Protein AF-A0A427UII5-F1 (afdb_monomer_lite)

Secondary structure (DSSP, 8-state):
--HHHHHHSHHHHHHHHHHHHHHHHHHHHHTTPPPPPPEEETTEEE-SSHHHHHHHHHHHHHHHHHHHHHHHHHHHT-

Sequence (78 aa):
MTHLDLLRSPNFKRSFERKIVAHINAEYLKAGLSPPLPKFENDMATYAEANVSKLANRVRTGAVLFAQLLDEQKEASK

Structure (mmCIF, N/CA/C/O backbone):
data_AF-A0A427UII5-F1
#
_entry.id   AF-A0A427UII5-F1
#
loop_
_atom_site.group_PDB
_atom_site.id
_atom_site.type_symbol
_atom_site.label_atom_id
_atom_site.label_alt_id
_atom_site.label_comp_id
_atom_site.label_asym_id
_atom_site.label_entity_id
_atom_site.label_seq_id
_atom_site.pdbx_PDB_ins_code
_atom_site.Cartn_x
_atom_site.Cartn_y
_atom_site.Cartn_z
_atom_site.occupancy
_atom_site.B_iso_or_equiv
_atom_site.auth_seq_id
_atom_site.auth_comp_id
_atom_site.auth_asym_id
_atom_site.auth_atom_id
_atom_site.pdbx_PDB_model_num
ATOM 1 N N . MET A 1 1 ? -7.754 3.369 19.894 1.00 81.25 1 MET A N 1
ATOM 2 C CA . MET A 1 1 ? -6.960 3.212 18.664 1.00 81.25 1 MET A CA 1
ATOM 3 C C . MET A 1 1 ? -7.916 3.125 17.492 1.00 81.25 1 MET A C 1
ATOM 5 O O . MET A 1 1 ? -8.841 2.311 17.543 1.00 81.25 1 MET A O 1
ATOM 9 N N . THR A 1 2 ? -7.741 4.023 16.533 1.00 93.94 2 THR A N 1
ATOM 10 C CA . THR A 1 2 ? -8.467 4.045 15.257 1.00 93.94 2 THR A CA 1
ATOM 11 C C . THR A 1 2 ? -7.789 3.092 14.263 1.00 93.94 2 THR A C 1
ATOM 13 O O . THR A 1 2 ? -6.632 2.701 14.454 1.00 93.94 2 THR A O 1
ATOM 16 N N . HIS A 1 3 ? -8.482 2.679 13.209 1.00 95.50 3 HIS A N 1
ATOM 17 C CA . HIS A 1 3 ? -7.887 1.913 12.115 1.00 95.50 3 HIS A CA 1
ATOM 18 C C . HIS A 1 3 ? -6.848 2.761 11.368 1.00 95.50 3 HIS A C 1
ATOM 20 O O . HIS A 1 3 ? -5.825 2.233 10.924 1.00 95.50 3 HIS A O 1
ATOM 26 N N . LEU A 1 4 ? -7.039 4.085 11.314 1.00 94.56 4 LEU A N 1
ATOM 27 C CA . LEU A 1 4 ? -6.018 5.018 10.831 1.00 94.56 4 LEU A CA 1
ATOM 28 C C . LEU A 1 4 ? -4.726 4.973 11.661 1.00 94.56 4 LEU A C 1
ATOM 30 O O . LEU A 1 4 ? -3.635 4.958 11.086 1.00 94.56 4 LEU A O 1
ATOM 34 N N . ASP A 1 5 ? -4.818 4.903 12.992 1.00 94.69 5 ASP A N 1
ATOM 35 C CA . ASP A 1 5 ? -3.639 4.748 13.860 1.00 94.69 5 ASP A CA 1
ATOM 36 C C . ASP A 1 5 ? -2.922 3.421 13.586 1.00 94.69 5 ASP A C 1
ATOM 38 O O . ASP A 1 5 ? -1.690 3.354 13.593 1.00 94.69 5 ASP A O 1
ATOM 42 N N . LEU A 1 6 ? -3.681 2.356 13.304 1.00 94.25 6 LEU A N 1
ATOM 43 C CA . LEU A 1 6 ? -3.126 1.037 13.008 1.00 94.25 6 LEU A CA 1
ATOM 44 C C . LEU A 1 6 ? -2.276 1.061 11.736 1.00 94.25 6 LEU A C 1
ATOM 46 O O . LEU A 1 6 ? -1.156 0.546 11.755 1.00 94.25 6 LEU A O 1
ATOM 50 N N . LEU A 1 7 ? -2.744 1.736 10.679 1.00 92.75 7 LEU A N 1
ATOM 51 C CA . LEU A 1 7 ? -1.996 1.919 9.427 1.00 92.75 7 LEU A CA 1
ATOM 52 C C . LEU A 1 7 ? -0.658 2.651 9.619 1.00 92.75 7 LEU A C 1
ATOM 54 O O . LEU A 1 7 ? 0.260 2.467 8.819 1.00 92.75 7 LEU A O 1
ATOM 58 N N . ARG A 1 8 ? -0.523 3.460 10.676 1.00 90.94 8 ARG A N 1
ATOM 59 C CA . ARG A 1 8 ? 0.711 4.191 11.007 1.00 90.94 8 ARG A CA 1
ATOM 60 C C . ARG A 1 8 ? 1.663 3.400 11.902 1.00 90.94 8 ARG A C 1
ATOM 62 O O . ARG A 1 8 ? 2.835 3.759 11.994 1.00 90.94 8 ARG A O 1
ATOM 69 N N . SER A 1 9 ? 1.192 2.339 12.556 1.00 93.69 9 SER A N 1
ATOM 70 C CA . SER A 1 9 ? 2.030 1.552 13.463 1.00 93.69 9 SER A CA 1
ATOM 71 C C . SER A 1 9 ? 3.142 0.815 12.689 1.00 93.69 9 SER A C 1
ATOM 73 O O . SER A 1 9 ? 2.845 0.182 11.673 1.00 93.69 9 SER A O 1
ATOM 75 N N . PRO A 1 10 ? 4.418 0.850 13.128 1.00 89.94 10 PRO A N 1
ATOM 76 C CA . PRO A 1 10 ? 5.542 0.356 12.318 1.00 89.94 10 PRO A CA 1
ATOM 77 C C . PRO A 1 10 ? 5.402 -1.105 11.864 1.00 89.94 10 PRO A C 1
ATOM 79 O O . PRO A 1 10 ? 5.571 -1.426 10.686 1.00 89.94 10 PRO A O 1
ATOM 82 N N . ASN A 1 11 ? 5.017 -1.998 12.782 1.00 91.62 11 ASN A N 1
ATOM 83 C CA . ASN A 1 11 ? 4.873 -3.428 12.493 1.00 91.62 11 ASN A CA 1
ATOM 84 C C . ASN A 1 11 ? 3.731 -3.716 11.511 1.00 91.62 11 ASN A C 1
ATOM 86 O O . ASN A 1 11 ? 3.871 -4.552 10.609 1.00 91.62 11 ASN A O 1
ATOM 90 N N . PHE A 1 12 ? 2.604 -3.017 11.672 1.00 94.06 12 PHE A N 1
ATOM 91 C CA . PHE A 1 12 ? 1.466 -3.172 10.777 1.00 94.06 12 PHE A CA 1
ATOM 92 C C . PHE A 1 12 ? 1.767 -2.564 9.412 1.00 94.06 12 PHE A C 1
ATOM 94 O O . PHE A 1 12 ? 1.571 -3.240 8.407 1.00 94.06 12 PHE A O 1
ATOM 101 N N . LYS A 1 13 ? 2.329 -1.348 9.370 1.00 93.56 13 LYS A N 1
ATOM 102 C CA . LYS A 1 13 ? 2.756 -0.667 8.143 1.00 93.56 13 LYS A CA 1
ATOM 103 C C . LYS A 1 13 ? 3.654 -1.573 7.309 1.00 93.56 13 LYS A C 1
ATOM 105 O O . LYS A 1 13 ? 3.334 -1.859 6.161 1.00 93.56 13 LYS A O 1
ATOM 110 N N . ARG A 1 14 ? 4.719 -2.123 7.898 1.00 93.44 14 ARG A N 1
ATOM 111 C CA . ARG A 1 14 ? 5.639 -3.027 7.191 1.00 93.44 14 ARG A CA 1
ATOM 112 C C . ARG A 1 14 ? 4.940 -4.283 6.663 1.00 93.44 14 ARG A C 1
ATOM 114 O O . ARG A 1 14 ? 5.232 -4.743 5.560 1.00 93.44 14 ARG A O 1
ATOM 121 N N . SER A 1 15 ? 4.022 -4.855 7.440 1.00 95.44 15 SER A N 1
ATOM 122 C CA . SER A 1 15 ? 3.253 -6.037 7.029 1.00 95.44 15 SER A CA 1
ATOM 123 C C . SER A 1 15 ? 2.274 -5.721 5.897 1.00 95.44 15 SER A C 1
ATOM 125 O O . SER A 1 15 ? 2.150 -6.499 4.952 1.00 95.44 15 SER A O 1
ATOM 127 N N . PHE A 1 16 ? 1.625 -4.561 5.958 1.00 96.25 16 PHE A N 1
ATOM 128 C CA . PHE A 1 16 ? 0.728 -4.065 4.926 1.00 96.25 16 PHE A CA 1
ATOM 129 C C . PHE A 1 16 ? 1.483 -3.782 3.621 1.00 96.25 16 PHE A C 1
ATOM 131 O O . PHE A 1 16 ? 1.073 -4.232 2.556 1.00 96.25 16 PHE A O 1
ATOM 138 N N . GLU A 1 17 ? 2.660 -3.169 3.700 1.00 96.56 17 GLU A N 1
ATOM 139 C CA . GLU A 1 17 ? 3.533 -2.909 2.551 1.00 96.56 17 GLU A CA 1
ATOM 140 C C . GLU A 1 17 ? 3.988 -4.200 1.858 1.00 96.56 17 GLU A C 1
ATOM 142 O O . GLU A 1 17 ? 3.968 -4.294 0.632 1.00 96.56 17 GLU A O 1
ATOM 147 N N . ARG A 1 18 ? 4.281 -5.264 2.617 1.00 96.31 18 ARG A N 1
ATOM 148 C CA . ARG A 1 18 ? 4.538 -6.597 2.039 1.00 96.31 18 ARG A CA 1
ATOM 149 C C . ARG A 1 18 ? 3.331 -7.151 1.275 1.00 96.31 18 ARG A C 1
ATOM 151 O O . ARG A 1 18 ? 3.517 -7.825 0.263 1.00 96.31 18 ARG A O 1
ATOM 158 N N . LYS A 1 19 ? 2.103 -6.878 1.731 1.00 97.31 19 LYS A N 1
ATOM 159 C CA . LYS A 1 19 ? 0.878 -7.267 1.012 1.00 97.31 19 LYS A CA 1
ATOM 160 C C . LYS A 1 19 ? 0.694 -6.455 -0.270 1.00 97.31 19 LYS A C 1
ATOM 162 O O . LYS A 1 19 ? 0.317 -7.043 -1.279 1.00 97.31 19 LYS A O 1
ATOM 167 N N . ILE A 1 20 ? 1.023 -5.160 -0.262 1.00 97.25 20 ILE A N 1
ATOM 168 C CA . ILE A 1 20 ? 1.028 -4.321 -1.474 1.00 97.25 20 ILE A CA 1
ATOM 169 C C . ILE A 1 20 ? 2.010 -4.884 -2.505 1.00 97.25 20 ILE A C 1
ATOM 171 O O . ILE A 1 20 ? 1.628 -5.095 -3.653 1.00 97.25 20 ILE A O 1
ATOM 175 N N . VAL A 1 21 ? 3.243 -5.197 -2.091 1.00 97.75 21 VAL A N 1
ATOM 176 C CA . VAL A 1 21 ? 4.258 -5.804 -2.968 1.00 97.75 21 VAL A CA 1
ATOM 177 C C . VAL A 1 21 ? 3.753 -7.117 -3.565 1.00 97.75 21 VAL A C 1
ATOM 179 O O . VAL A 1 21 ? 3.830 -7.313 -4.774 1.00 97.75 21 VAL A O 1
ATOM 182 N N . ALA A 1 22 ? 3.190 -8.005 -2.739 1.00 97.19 22 ALA A N 1
ATOM 183 C CA . ALA A 1 22 ? 2.650 -9.278 -3.210 1.00 97.19 22 ALA A CA 1
ATOM 184 C C . ALA A 1 22 ? 1.510 -9.093 -4.226 1.00 97.19 22 ALA A C 1
ATOM 186 O O . ALA A 1 22 ? 1.459 -9.812 -5.223 1.00 97.19 22 ALA A O 1
ATOM 187 N N . HIS A 1 23 ? 0.622 -8.120 -4.000 1.00 97.06 23 HIS A N 1
ATOM 188 C CA . HIS A 1 23 ? -0.456 -7.801 -4.931 1.00 97.06 23 HIS A CA 1
ATOM 189 C C . HIS A 1 23 ? 0.083 -7.277 -6.267 1.00 97.06 23 HIS A C 1
ATOM 191 O O . HIS A 1 23 ? -0.295 -7.799 -7.310 1.00 97.06 23 HIS A O 1
ATOM 197 N N . ILE A 1 24 ? 1.015 -6.319 -6.246 1.00 96.38 24 ILE A N 1
ATOM 198 C CA . ILE A 1 24 ? 1.642 -5.782 -7.464 1.00 96.38 24 ILE A CA 1
ATOM 199 C C . ILE A 1 24 ? 2.328 -6.899 -8.253 1.00 96.38 24 ILE A C 1
ATOM 201 O O . ILE A 1 24 ? 2.110 -7.014 -9.457 1.00 96.38 24 ILE A O 1
ATOM 205 N N . ASN A 1 25 ? 3.095 -7.763 -7.584 1.00 96.69 25 ASN A N 1
ATOM 206 C CA . ASN A 1 25 ? 3.744 -8.895 -8.240 1.00 96.69 25 ASN A CA 1
ATOM 207 C C . ASN A 1 25 ? 2.720 -9.817 -8.911 1.00 96.69 25 ASN A C 1
ATOM 209 O O . ASN A 1 25 ? 2.925 -10.225 -10.050 1.00 96.69 25 ASN A O 1
ATOM 213 N N . ALA A 1 26 ? 1.607 -10.117 -8.237 1.00 96.69 26 ALA A N 1
ATOM 214 C CA . ALA A 1 26 ? 0.549 -10.941 -8.808 1.00 96.69 26 ALA A CA 1
ATOM 215 C C . ALA A 1 26 ? -0.080 -10.300 -10.057 1.00 96.69 26 ALA A C 1
ATOM 217 O O . ALA A 1 26 ? -0.311 -11.004 -11.036 1.00 96.69 26 ALA A O 1
ATOM 218 N N . GLU A 1 27 ? -0.324 -8.987 -10.058 1.00 94.81 27 GLU A N 1
ATOM 219 C CA . GLU A 1 27 ? -0.874 -8.287 -11.228 1.00 94.81 27 GLU A CA 1
ATOM 220 C C . GLU A 1 27 ? 0.090 -8.298 -12.423 1.00 94.81 27 GLU A C 1
ATOM 222 O O . GLU A 1 27 ? -0.337 -8.528 -13.554 1.00 94.81 27 GLU A O 1
ATOM 227 N N . TYR A 1 28 ? 1.395 -8.142 -12.184 1.00 95.62 28 TYR A N 1
ATOM 228 C CA . TYR A 1 28 ? 2.404 -8.240 -13.244 1.00 95.62 28 TYR A CA 1
ATOM 229 C C . TYR A 1 28 ? 2.489 -9.653 -13.827 1.00 95.62 28 TYR A C 1
ATOM 231 O O . TYR A 1 28 ? 2.451 -9.819 -15.045 1.00 95.62 28 TYR A O 1
ATOM 239 N N . LEU A 1 29 ? 2.518 -10.677 -12.968 1.00 96.06 29 LEU A N 1
ATOM 240 C CA . LEU A 1 29 ? 2.562 -12.073 -13.410 1.00 96.06 29 LEU A CA 1
ATOM 241 C C . LEU A 1 29 ? 1.321 -12.460 -14.224 1.00 96.06 29 LEU A C 1
ATOM 243 O O . LEU A 1 29 ? 1.452 -13.126 -15.248 1.00 96.06 29 LEU A O 1
ATOM 247 N N . LYS A 1 30 ? 0.124 -12.009 -13.821 1.00 96.19 30 LYS A N 1
ATOM 248 C CA . LYS A 1 30 ? -1.119 -12.219 -14.588 1.00 96.19 30 LYS A CA 1
ATOM 249 C C . LYS A 1 30 ? -1.060 -11.599 -15.985 1.00 96.19 30 LYS A C 1
ATOM 251 O O . LYS A 1 30 ? -1.656 -12.139 -16.910 1.00 96.19 30 LYS A O 1
ATOM 256 N N . ALA A 1 31 ? -0.351 -10.483 -16.134 1.00 95.44 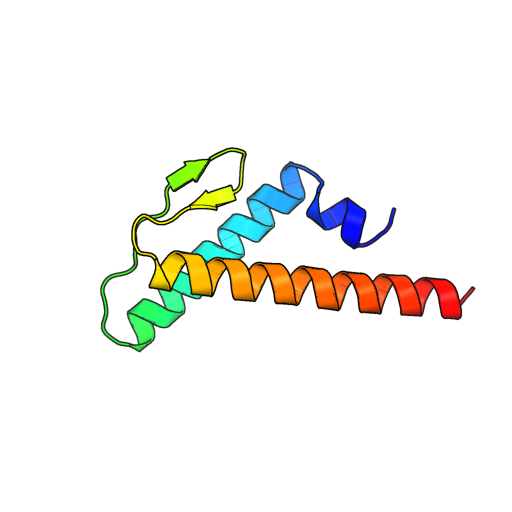31 ALA A N 1
ATOM 257 C CA . ALA A 1 31 ? -0.155 -9.805 -17.410 1.00 95.44 31 ALA A CA 1
ATOM 258 C C . ALA A 1 31 ? 1.000 -10.390 -18.249 1.00 95.44 31 ALA A C 1
ATOM 260 O O . ALA A 1 31 ? 1.302 -9.854 -19.313 1.00 95.44 31 ALA A O 1
ATOM 261 N N . GLY A 1 32 ? 1.670 -11.455 -17.785 1.00 96.31 32 GLY A N 1
ATOM 262 C CA . GLY A 1 32 ? 2.849 -12.018 -18.451 1.00 96.31 32 GLY A CA 1
ATOM 263 C C . GLY A 1 32 ? 4.087 -11.117 -18.377 1.00 96.31 32 GLY A C 1
ATOM 264 O O . GLY A 1 32 ? 5.000 -11.261 -19.187 1.00 96.31 32 GLY A O 1
ATOM 265 N N . LEU A 1 33 ? 4.116 -10.175 -17.430 1.00 95.12 33 LEU A N 1
ATOM 266 C CA . LEU A 1 33 ? 5.210 -9.231 -17.223 1.00 95.12 33 LEU A CA 1
ATOM 267 C C . LEU A 1 33 ? 6.097 -9.663 -16.051 1.00 95.12 33 LEU A C 1
ATOM 269 O O . LEU A 1 33 ? 5.643 -10.285 -15.087 1.00 95.12 33 LEU A O 1
ATOM 273 N N . SER A 1 34 ? 7.368 -9.268 -16.101 1.00 95.25 34 SER A N 1
ATOM 274 C CA . SER A 1 34 ? 8.298 -9.446 -14.984 1.00 95.25 34 SER A CA 1
ATOM 275 C C . SER A 1 34 ? 7.922 -8.525 -13.817 1.00 95.25 34 SER A C 1
ATOM 277 O O . SER A 1 34 ? 7.764 -7.323 -14.039 1.00 95.25 34 SER A O 1
ATOM 279 N N . PRO A 1 35 ? 7.802 -9.036 -12.577 1.00 95.38 35 PRO A N 1
ATOM 280 C CA . PRO A 1 35 ? 7.485 -8.205 -11.422 1.00 95.38 35 PRO A CA 1
ATOM 281 C C . PRO A 1 35 ? 8.533 -7.112 -11.171 1.00 95.38 35 PRO A C 1
ATOM 283 O O . PRO A 1 35 ? 9.734 -7.388 -11.260 1.00 95.38 35 PRO A O 1
ATOM 286 N N . PRO A 1 36 ? 8.107 -5.894 -10.800 1.00 95.19 36 PRO A N 1
ATOM 287 C CA . PRO A 1 36 ? 9.026 -4.812 -10.489 1.00 95.19 36 PRO A CA 1
ATOM 288 C C . PRO A 1 36 ? 9.742 -5.075 -9.159 1.00 95.19 36 PRO A C 1
ATOM 290 O O . PRO A 1 36 ? 9.170 -5.635 -8.220 1.00 95.19 36 PRO A O 1
ATOM 293 N N . LEU A 1 37 ? 10.993 -4.625 -9.049 1.00 94.44 37 LEU A N 1
ATOM 294 C CA . LEU A 1 37 ? 11.781 -4.765 -7.824 1.00 94.44 37 LEU A CA 1
ATOM 295 C C . LEU A 1 37 ? 11.486 -3.607 -6.855 1.00 94.44 37 LEU A C 1
ATOM 297 O O . LEU A 1 37 ? 11.796 -2.456 -7.180 1.00 94.44 37 LEU A O 1
ATOM 301 N N . PRO A 1 38 ? 10.917 -3.871 -5.664 1.00 95.62 38 PRO A N 1
ATOM 302 C CA . PRO A 1 38 ? 10.694 -2.830 -4.672 1.00 95.62 38 PRO A CA 1
ATOM 303 C C . PRO A 1 38 ? 11.996 -2.466 -3.953 1.00 95.62 38 PRO A C 1
ATOM 305 O O . PRO A 1 38 ? 12.823 -3.327 -3.643 1.00 95.62 38 PRO A O 1
ATOM 308 N N . LYS A 1 39 ? 12.129 -1.194 -3.588 1.00 94.94 39 LYS A N 1
ATOM 309 C CA . LYS A 1 39 ? 13.035 -0.734 -2.529 1.00 94.94 39 LYS A CA 1
ATOM 310 C C . LYS A 1 39 ? 12.210 -0.420 -1.288 1.00 94.94 39 LYS A C 1
ATOM 312 O O . LYS A 1 39 ? 11.041 -0.074 -1.399 1.00 94.94 39 LYS A O 1
ATOM 317 N N . PHE A 1 40 ? 12.789 -0.572 -0.103 1.00 92.44 40 PHE A N 1
ATOM 318 C CA . PHE A 1 40 ? 12.116 -0.194 1.138 1.00 92.44 40 PHE A CA 1
ATOM 319 C C . PHE A 1 40 ? 12.780 1.047 1.717 1.00 92.44 40 PHE A C 1
ATOM 321 O O . PHE A 1 40 ? 13.943 1.005 2.107 1.00 92.44 40 PHE A O 1
ATOM 328 N N . GLU A 1 41 ? 12.019 2.133 1.796 1.00 91.31 41 GLU A N 1
ATOM 329 C CA . GLU A 1 41 ? 12.438 3.403 2.385 1.00 91.31 41 GLU A CA 1
ATOM 330 C C . GLU A 1 41 ? 11.433 3.773 3.476 1.00 91.31 41 GLU A C 1
ATOM 332 O O . GLU A 1 41 ? 10.230 3.839 3.221 1.00 91.31 41 GLU A O 1
ATOM 337 N N . ASN A 1 42 ? 11.901 3.976 4.712 1.00 88.94 42 ASN A N 1
ATOM 338 C CA . ASN A 1 42 ? 11.041 4.284 5.866 1.00 88.94 42 ASN A CA 1
ATOM 339 C C . ASN A 1 42 ? 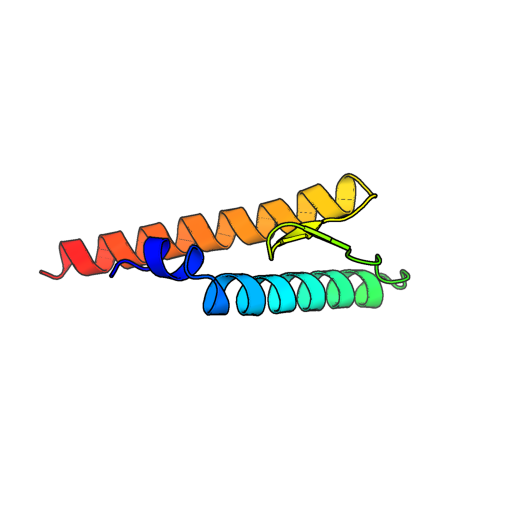9.865 3.294 6.033 1.00 88.94 42 ASN A C 1
ATOM 341 O O . ASN A 1 42 ? 8.709 3.699 6.200 1.00 88.94 42 ASN A O 1
ATOM 345 N N . ASP A 1 43 ? 10.158 1.994 5.930 1.00 88.50 43 ASP A N 1
ATOM 346 C CA . ASP A 1 43 ? 9.190 0.885 5.974 1.00 88.50 43 ASP A CA 1
ATOM 347 C C . ASP A 1 43 ? 8.118 0.894 4.870 1.00 88.50 43 ASP A C 1
ATOM 349 O O . ASP A 1 43 ? 7.124 0.184 4.993 1.00 88.50 43 ASP A O 1
ATOM 353 N N . MET A 1 44 ? 8.297 1.662 3.791 1.00 92.31 44 MET A N 1
ATOM 354 C CA . MET A 1 44 ? 7.376 1.744 2.653 1.00 92.31 44 MET A CA 1
ATOM 355 C C . MET A 1 44 ? 8.025 1.195 1.380 1.00 92.31 44 MET A C 1
ATOM 357 O O . MET A 1 44 ? 9.182 1.501 1.096 1.00 92.31 44 MET A O 1
ATOM 361 N N . ALA A 1 45 ? 7.277 0.416 0.595 1.00 94.69 45 ALA A N 1
ATOM 362 C CA . ALA A 1 45 ? 7.740 -0.063 -0.702 1.00 94.69 45 ALA A CA 1
ATOM 363 C C . ALA A 1 45 ? 7.721 1.072 -1.744 1.00 94.69 45 ALA A C 1
ATOM 365 O O . ALA A 1 45 ? 6.667 1.633 -2.062 1.00 94.69 45 ALA A O 1
ATOM 366 N N . THR A 1 46 ? 8.884 1.400 -2.295 1.00 95.00 46 THR A N 1
ATOM 367 C CA . THR A 1 46 ? 9.087 2.372 -3.371 1.00 95.00 46 THR A CA 1
ATOM 368 C C . THR A 1 46 ? 9.522 1.662 -4.651 1.00 95.00 46 THR A C 1
ATOM 370 O O . THR A 1 46 ? 10.134 0.593 -4.620 1.00 95.00 46 THR A O 1
ATOM 373 N N . TYR A 1 47 ? 9.184 2.252 -5.798 1.00 95.31 47 TYR A N 1
ATOM 374 C CA . TYR A 1 47 ? 9.473 1.695 -7.117 1.00 95.31 47 TYR A CA 1
ATOM 375 C C . TYR A 1 47 ? 10.057 2.778 -8.020 1.00 95.31 47 TYR A C 1
ATOM 377 O O . TYR A 1 47 ? 9.581 3.914 -8.013 1.00 95.31 47 TYR A O 1
ATOM 385 N N . ALA A 1 48 ? 11.070 2.425 -8.815 1.00 93.69 48 ALA A N 1
ATOM 386 C CA . ALA A 1 48 ? 11.692 3.358 -9.757 1.00 93.69 48 ALA A CA 1
ATOM 387 C C . ALA A 1 48 ? 10.721 3.780 -10.873 1.00 93.69 48 ALA A C 1
ATOM 389 O O . ALA A 1 48 ? 10.738 4.917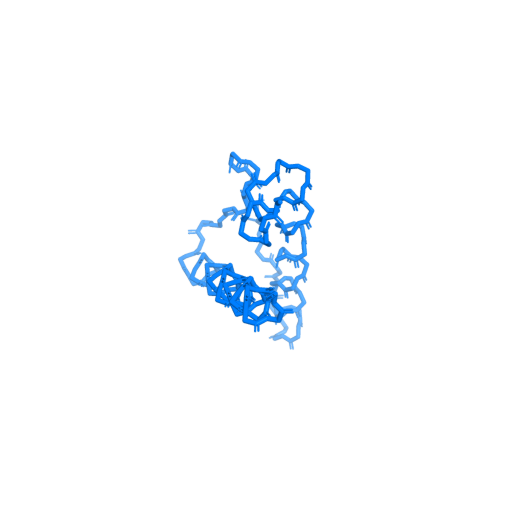 -11.340 1.00 93.69 48 ALA A O 1
ATOM 390 N N . GLU A 1 49 ? 9.847 2.864 -11.281 1.00 93.62 49 GLU A N 1
ATOM 391 C CA . GLU A 1 49 ? 8.892 3.077 -12.358 1.00 93.62 49 GLU A CA 1
ATOM 392 C C . GLU A 1 49 ? 7.652 3.836 -11.855 1.00 93.62 49 GLU A C 1
ATOM 394 O O . GLU A 1 49 ? 6.973 3.438 -10.899 1.00 93.62 49 GLU A O 1
ATOM 399 N N . ALA A 1 50 ? 7.326 4.951 -12.515 1.00 93.69 50 ALA A N 1
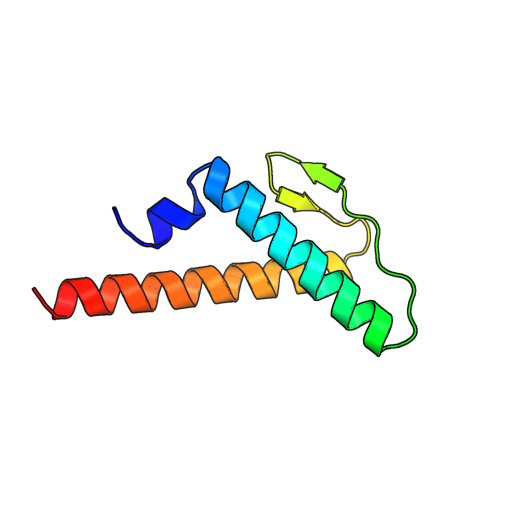ATOM 400 C CA . ALA A 1 50 ? 6.265 5.856 -12.073 1.00 93.69 50 ALA A CA 1
ATOM 401 C C . ALA A 1 50 ? 4.864 5.214 -12.096 1.00 93.69 50 ALA A C 1
ATOM 403 O O . ALA A 1 50 ? 4.021 5.526 -11.254 1.00 93.69 50 ALA A O 1
ATOM 404 N N . ASN A 1 51 ? 4.594 4.316 -13.044 1.00 92.75 51 ASN A N 1
ATOM 405 C CA . ASN A 1 51 ? 3.341 3.558 -13.134 1.00 92.75 51 ASN A CA 1
ATOM 406 C C . ASN A 1 51 ? 3.165 2.597 -11.946 1.00 92.75 51 AS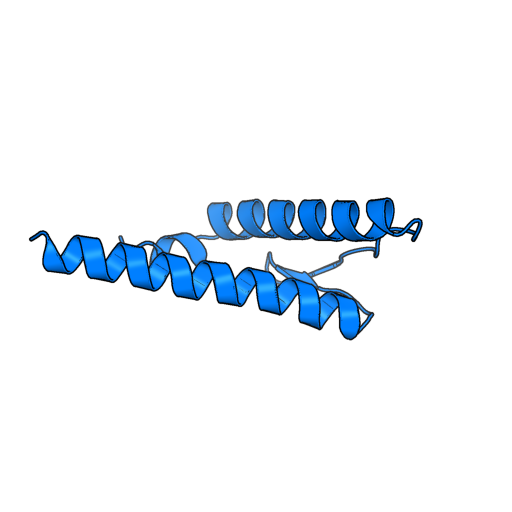N A C 1
ATOM 408 O O . ASN A 1 51 ? 2.074 2.543 -11.377 1.00 92.75 51 ASN A O 1
ATOM 412 N N . VAL A 1 52 ? 4.224 1.899 -11.524 1.00 95.19 52 VAL A N 1
ATOM 413 C CA . VAL A 1 52 ? 4.183 1.002 -10.358 1.00 95.19 52 VAL A CA 1
ATOM 414 C C . VAL A 1 52 ? 3.977 1.804 -9.078 1.00 95.19 52 VAL A C 1
ATOM 416 O O . VAL A 1 52 ? 3.116 1.467 -8.267 1.00 95.19 52 VAL A O 1
ATOM 419 N N . SER A 1 53 ? 4.693 2.920 -8.930 1.00 95.50 53 SER A N 1
ATOM 420 C CA . SER A 1 53 ? 4.513 3.833 -7.797 1.00 95.50 53 SER A CA 1
ATOM 421 C C . SER A 1 53 ? 3.079 4.371 -7.712 1.00 95.50 53 SER A C 1
ATOM 423 O O . SER A 1 53 ? 2.489 4.394 -6.630 1.00 95.50 53 SER A O 1
ATOM 425 N N . LYS A 1 54 ? 2.465 4.732 -8.849 1.00 95.38 54 LYS A N 1
ATOM 426 C CA . LYS A 1 54 ? 1.044 5.124 -8.907 1.00 95.38 54 LYS A CA 1
ATOM 427 C C . LYS A 1 54 ? 0.113 3.991 -8.468 1.00 95.38 54 LYS A C 1
ATOM 429 O O . LYS A 1 54 ? -0.829 4.253 -7.722 1.00 95.38 54 LYS A O 1
ATOM 434 N N . LEU A 1 55 ? 0.367 2.754 -8.900 1.00 94.62 55 LEU A N 1
ATOM 435 C CA . LEU A 1 55 ? -0.427 1.589 -8.500 1.00 94.62 55 LEU A CA 1
ATOM 436 C C . LEU A 1 55 ? -0.326 1.332 -6.990 1.00 94.62 55 LEU A C 1
ATOM 438 O O . LEU A 1 55 ? -1.354 1.237 -6.323 1.00 94.62 55 LEU A O 1
ATOM 442 N N . ALA A 1 56 ? 0.890 1.306 -6.439 1.00 96.62 56 ALA A N 1
ATOM 443 C CA . ALA A 1 56 ? 1.123 1.138 -5.005 1.00 96.62 56 ALA A CA 1
ATOM 444 C C . ALA A 1 56 ? 0.390 2.210 -4.183 1.00 96.62 56 ALA A C 1
ATOM 446 O O . ALA A 1 56 ? -0.317 1.895 -3.226 1.00 96.62 56 ALA A O 1
ATOM 447 N N . ASN A 1 57 ? 0.488 3.476 -4.599 1.00 96.50 57 ASN A N 1
ATOM 448 C CA . ASN A 1 57 ? -0.198 4.582 -3.933 1.00 96.50 57 ASN A CA 1
ATOM 449 C C . ASN A 1 57 ? -1.721 4.450 -3.996 1.00 96.50 57 ASN A C 1
ATOM 451 O O . ASN A 1 57 ? -2.382 4.715 -2.998 1.00 96.50 57 ASN A O 1
ATOM 455 N N . ARG A 1 58 ? -2.287 3.978 -5.113 1.00 96.56 58 ARG A N 1
ATOM 456 C CA . ARG A 1 58 ? -3.733 3.738 -5.220 1.00 96.56 58 ARG A CA 1
ATOM 457 C C . ARG A 1 58 ? -4.216 2.691 -4.213 1.00 96.56 58 ARG A C 1
ATOM 459 O O . ARG A 1 58 ? -5.2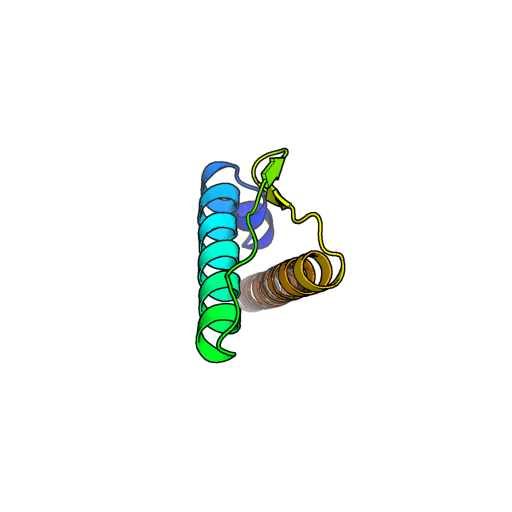50 2.898 -3.584 1.00 96.56 58 ARG A O 1
ATOM 466 N N . VAL A 1 59 ? -3.457 1.611 -4.013 1.00 96.56 59 VAL A N 1
ATOM 467 C CA . VAL A 1 59 ? -3.773 0.586 -3.001 1.00 96.56 59 VAL A CA 1
ATOM 468 C C . VAL A 1 59 ? -3.713 1.175 -1.586 1.00 96.56 59 VAL A C 1
ATOM 470 O O . VAL A 1 59 ? -4.621 0.943 -0.788 1.00 96.56 59 VAL A O 1
ATOM 473 N N . ARG A 1 60 ? -2.696 1.996 -1.282 1.00 96.50 60 ARG A N 1
ATOM 474 C CA . ARG A 1 60 ? -2.591 2.706 0.008 1.00 96.50 60 ARG A CA 1
ATOM 475 C C . ARG A 1 60 ? -3.777 3.632 0.249 1.00 96.50 60 ARG A C 1
ATOM 477 O O . ARG A 1 60 ? -4.366 3.586 1.323 1.00 96.50 60 ARG A O 1
ATOM 484 N N . THR A 1 61 ? -4.145 4.441 -0.744 1.00 97.56 61 THR A N 1
ATOM 485 C CA . THR A 1 61 ? -5.306 5.335 -0.658 1.00 97.56 61 THR A CA 1
ATOM 486 C C . THR A 1 61 ? -6.579 4.545 -0.374 1.00 97.56 61 THR A C 1
ATOM 488 O O . THR A 1 61 ? -7.331 4.929 0.514 1.00 97.56 61 THR A O 1
ATOM 491 N N . GLY A 1 62 ? -6.790 3.409 -1.048 1.00 97.62 62 GLY A N 1
ATOM 492 C CA . GLY A 1 62 ? -7.930 2.530 -0.776 1.00 97.62 62 GLY A CA 1
ATOM 493 C C . GLY A 1 62 ? -7.981 2.044 0.676 1.00 97.62 62 GLY A C 1
ATOM 494 O O . GLY A 1 62 ? -9.038 2.088 1.299 1.00 97.62 62 GLY A O 1
ATOM 495 N N . ALA A 1 63 ? -6.840 1.652 1.250 1.00 97.06 63 ALA A N 1
ATOM 496 C CA . ALA A 1 63 ? -6.776 1.245 2.654 1.00 97.06 63 ALA A CA 1
ATOM 497 C C . ALA A 1 63 ? -7.061 2.394 3.630 1.00 97.06 63 ALA A C 1
ATOM 499 O O . ALA A 1 63 ? -7.726 2.172 4.637 1.00 97.06 63 ALA A O 1
ATOM 500 N N . VAL A 1 64 ? -6.608 3.615 3.325 1.00 97.38 64 VAL A N 1
ATOM 501 C CA . VAL A 1 64 ? -6.930 4.808 4.126 1.00 97.38 64 VAL A CA 1
ATOM 502 C C . VAL A 1 64 ? -8.430 5.099 4.094 1.00 97.38 64 VAL A C 1
ATOM 504 O O . VAL A 1 64 ? -9.022 5.268 5.155 1.00 97.38 64 VAL A O 1
ATOM 507 N N . LEU A 1 65 ? -9.049 5.093 2.908 1.00 98.25 65 LEU A N 1
ATOM 508 C CA . LEU A 1 65 ? -10.493 5.314 2.755 1.00 98.25 65 LEU A CA 1
ATOM 509 C C . LEU A 1 65 ? -11.309 4.257 3.511 1.00 98.25 65 LEU A C 1
ATOM 511 O O . LEU A 1 65 ? -12.282 4.579 4.185 1.00 98.25 65 LEU A O 1
ATOM 515 N N . PHE A 1 66 ? -10.898 2.990 3.439 1.00 97.81 66 PHE A N 1
ATOM 516 C CA . PHE A 1 66 ? -11.590 1.917 4.148 1.00 97.81 66 PHE A CA 1
ATOM 517 C C . PHE A 1 66 ? -11.410 2.009 5.669 1.00 97.81 66 PHE A C 1
ATOM 519 O O . PHE A 1 66 ? -12.363 1.798 6.411 1.00 97.81 66 PHE A O 1
ATOM 526 N N . ALA A 1 67 ? -10.216 2.371 6.144 1.00 97.19 67 ALA A N 1
ATOM 527 C CA . ALA A 1 67 ? -9.976 2.608 7.565 1.00 97.19 67 ALA A CA 1
ATOM 528 C C . ALA A 1 67 ? -10.831 3.764 8.107 1.00 97.19 67 ALA A C 1
ATOM 530 O O . ALA A 1 67 ? -11.420 3.616 9.173 1.00 97.19 67 ALA A O 1
ATOM 531 N N . GLN A 1 68 ? -10.952 4.864 7.353 1.00 97.31 68 GLN A N 1
ATOM 532 C CA . GLN A 1 68 ? -11.839 5.983 7.690 1.00 97.31 68 GLN A CA 1
ATOM 533 C C . GLN A 1 68 ? -13.288 5.521 7.855 1.00 97.31 68 GLN A C 1
ATOM 535 O O . GLN A 1 68 ? -13.880 5.757 8.902 1.00 97.31 68 GLN A O 1
ATOM 540 N N . LEU A 1 69 ? -13.816 4.772 6.881 1.00 97.88 69 LEU A N 1
ATOM 541 C CA . LEU A 1 69 ? -15.176 4.231 6.949 1.00 97.88 69 LEU A CA 1
ATOM 542 C C . LEU A 1 69 ? -15.397 3.354 8.196 1.00 97.88 69 LEU A C 1
ATOM 544 O O . LEU A 1 69 ? -16.437 3.442 8.846 1.00 97.88 69 LEU A O 1
ATOM 548 N N . LEU A 1 70 ? -14.429 2.500 8.543 1.00 97.12 70 LEU A N 1
ATOM 549 C CA . LEU A 1 70 ? -14.516 1.641 9.730 1.00 97.12 70 LEU A CA 1
ATOM 550 C C . LEU A 1 70 ? -14.488 2.440 11.039 1.00 97.12 70 LEU A C 1
ATOM 552 O O . LEU A 1 70 ? -15.169 2.079 12.001 1.00 97.12 70 LEU A O 1
ATOM 556 N N . ASP A 1 71 ? -13.686 3.501 11.092 1.00 96.62 71 ASP A N 1
ATOM 557 C CA . ASP A 1 71 ? -13.618 4.393 12.246 1.00 96.62 71 ASP A CA 1
ATOM 558 C C . ASP A 1 71 ? -14.926 5.178 12.419 1.00 96.62 71 ASP A C 1
ATOM 560 O O . ASP A 1 71 ? -15.479 5.185 13.519 1.00 96.62 71 ASP A O 1
ATOM 564 N N . GLU A 1 72 ? -15.486 5.714 11.332 1.00 96.62 72 GLU A N 1
ATOM 565 C CA . GLU A 1 72 ? -16.791 6.393 11.312 1.00 96.62 72 GLU A CA 1
ATOM 566 C C . GLU A 1 72 ? -17.925 5.472 11.787 1.00 96.62 72 GLU A C 1
ATOM 568 O O . GLU A 1 72 ? -18.728 5.853 12.640 1.00 96.62 72 GLU A O 1
ATOM 573 N N . GLN A 1 73 ? -17.975 4.223 11.305 1.00 96.12 73 GLN A N 1
ATOM 574 C CA . GLN A 1 73 ? -18.981 3.251 11.752 1.00 96.12 73 GLN A CA 1
ATOM 575 C C . GLN A 1 73 ? -18.872 2.937 13.247 1.00 96.12 73 GLN A C 1
ATOM 577 O O . GLN A 1 73 ? -19.887 2.786 13.932 1.00 96.12 73 GLN A O 1
ATOM 582 N N . LYS A 1 74 ? -17.646 2.840 13.770 1.00 93.38 74 LYS A N 1
ATOM 583 C CA . LYS A 1 74 ? -17.399 2.589 15.192 1.00 93.38 74 LYS A CA 1
ATOM 584 C C . LYS A 1 74 ? -17.813 3.773 16.061 1.00 93.38 74 LYS A C 1
ATOM 586 O O . LYS A 1 74 ? -18.231 3.555 17.193 1.00 93.38 74 LYS A O 1
ATOM 591 N N . GLU A 1 75 ? -17.663 4.998 15.570 1.00 92.00 75 GLU A N 1
ATOM 592 C CA . GLU A 1 75 ? -18.127 6.206 16.256 1.00 92.00 75 GLU A CA 1
ATOM 593 C C . GLU A 1 75 ? -19.650 6.321 16.241 1.00 92.00 75 GLU A C 1
ATOM 595 O O . GLU A 1 75 ? -20.230 6.573 17.288 1.00 92.00 75 GLU A O 1
ATOM 600 N N . ALA A 1 76 ? -20.301 6.046 15.108 1.00 90.00 76 ALA A N 1
ATOM 601 C CA . ALA A 1 76 ? -21.762 6.076 14.989 1.00 90.00 76 ALA A CA 1
ATOM 602 C C . ALA A 1 76 ? -22.483 4.984 15.805 1.00 90.00 76 ALA A C 1
ATOM 604 O O . ALA A 1 76 ? -23.675 5.103 16.073 1.00 90.00 76 ALA A O 1
ATOM 605 N N . SER A 1 77 ? -21.774 3.911 16.169 1.00 81.56 77 SER A N 1
ATOM 606 C CA . SER A 1 77 ? -22.306 2.793 16.967 1.00 81.56 77 SER A CA 1
ATOM 607 C C . SER A 1 77 ? -22.109 2.963 18.481 1.00 81.56 77 SER A C 1
ATOM 609 O O . SER A 1 77 ? -22.422 2.040 19.236 1.00 81.56 77 SER A O 1
ATOM 611 N N . LYS A 1 78 ? -21.529 4.083 18.924 1.00 69.88 78 LYS A N 1
ATOM 612 C CA . LYS A 1 78 ? -21.371 4.444 20.340 1.00 69.88 78 LYS A CA 1
ATOM 613 C C . LYS A 1 78 ? -22.479 5.385 20.783 1.00 69.88 78 LYS A C 1
ATOM 615 O O . LYS A 1 78 ? -22.859 5.261 21.966 1.00 69.88 78 LYS A O 1
#

Radius of gyration: 14.44 Å; chains: 1; bounding box: 35×19×39 Å

Foldseek 3Di:
DALLVQCVDLVSVLVVQVVLLVVQCVVQVVVVHHRFDFDADSSHTDGPDPVSNVSSVVVVVVSVVVSVVVRVVVVVVD

pLDDT: mean 94.39, std 4.12, range [69.88, 98.25]

Organism: Acinetobacter johnsonii (NCBI:txid40214)